Protein AF-A0A5Y3MYH4-F1 (afdb_monomer)

pLDDT: mean 71.17, std 8.16, range [53.06, 83.19]

Mean predicted aligned error: 14.01 Å

Structure (mmCIF, N/CA/C/O backbone):
data_AF-A0A5Y3MYH4-F1
#
_entry.id   AF-A0A5Y3MYH4-F1
#
loop_
_atom_site.group_PDB
_atom_site.id
_atom_site.type_symbol
_atom_site.label_atom_id
_atom_site.label_alt_id
_atom_site.label_comp_id
_atom_site.label_asym_id
_atom_site.label_entity_id
_atom_site.label_seq_id
_atom_site.pdbx_PDB_ins_code
_atom_site.Cartn_x
_atom_site.Cartn_y
_atom_site.Cartn_z
_atom_site.occupancy
_atom_site.B_iso_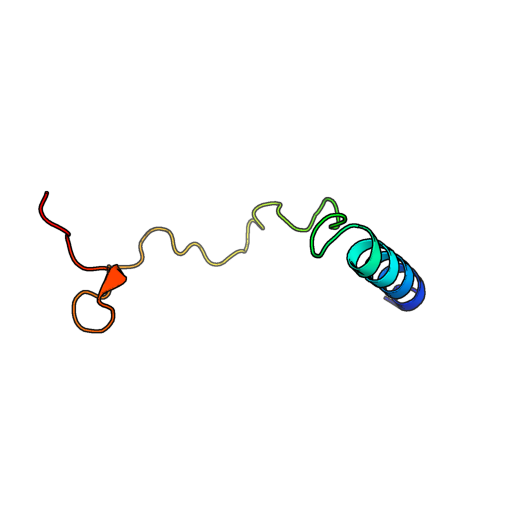or_equiv
_atom_site.auth_seq_id
_atom_site.auth_comp_id
_atom_site.auth_asym_id
_atom_site.auth_atom_id
_atom_site.pdbx_PDB_model_num
ATOM 1 N N . ARG A 1 1 ? 6.285 13.877 -16.853 1.00 53.06 1 ARG A N 1
ATOM 2 C CA . ARG A 1 1 ? 7.746 14.039 -17.063 1.00 53.06 1 ARG A CA 1
ATOM 3 C C . ARG A 1 1 ? 8.143 13.122 -18.212 1.00 53.06 1 ARG A C 1
ATOM 5 O O . ARG A 1 1 ? 7.939 11.923 -18.083 1.00 53.06 1 ARG A O 1
ATOM 12 N N . ALA A 1 2 ? 8.608 13.658 -19.340 1.00 53.72 2 ALA A N 1
ATOM 13 C CA . ALA A 1 2 ? 9.095 12.830 -20.444 1.00 53.72 2 ALA A CA 1
ATOM 14 C C . ALA A 1 2 ? 10.400 12.134 -20.012 1.00 53.72 2 ALA A C 1
ATOM 16 O O . ALA A 1 2 ? 11.285 12.798 -19.482 1.00 53.72 2 ALA A O 1
ATOM 17 N N . GLY A 1 3 ? 10.479 10.806 -20.158 1.00 64.38 3 GLY A N 1
ATOM 18 C CA . GLY A 1 3 ? 11.646 9.994 -19.768 1.00 64.38 3 GLY A CA 1
ATOM 19 C C . GLY A 1 3 ? 11.414 8.968 -18.649 1.00 64.38 3 GLY A C 1
ATOM 20 O O . 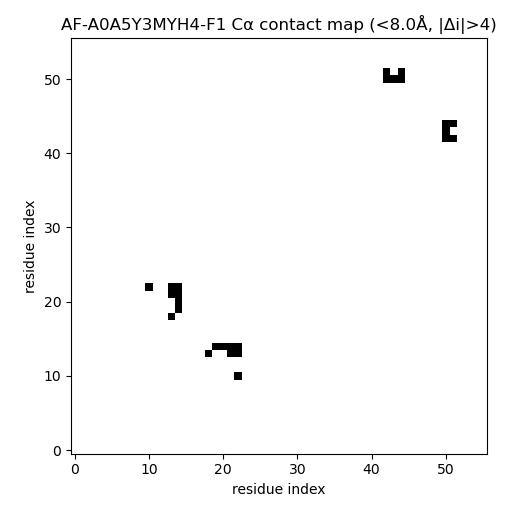GLY A 1 3 ? 12.301 8.166 -18.382 1.00 64.38 3 GLY A O 1
ATOM 21 N N . SER A 1 4 ? 10.232 8.927 -18.019 1.00 66.38 4 SER A N 1
ATOM 22 C CA . SER A 1 4 ? 9.941 7.961 -16.942 1.00 66.38 4 SER A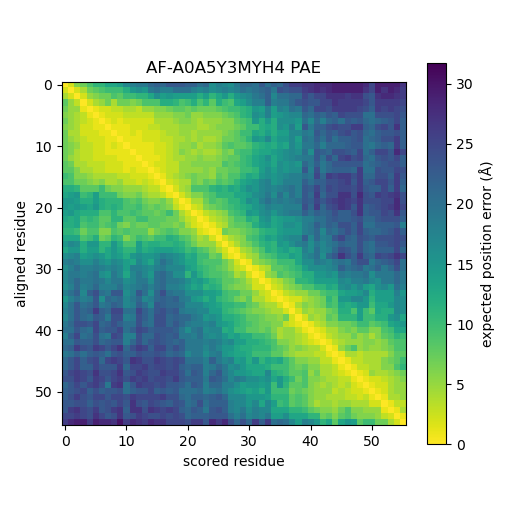 CA 1
ATOM 23 C C . SER A 1 4 ? 9.606 6.546 -17.427 1.00 66.38 4 SER A C 1
ATOM 25 O O . SER A 1 4 ? 9.628 5.622 -16.625 1.00 66.38 4 SER A O 1
ATOM 27 N N . ALA A 1 5 ? 9.305 6.356 -18.716 1.00 75.81 5 ALA A N 1
ATOM 28 C CA . ALA A 1 5 ? 8.848 5.070 -19.252 1.00 75.81 5 ALA A CA 1
ATOM 29 C C . ALA A 1 5 ? 9.903 3.956 -19.120 1.00 75.81 5 ALA A C 1
ATOM 31 O O . ALA A 1 5 ? 9.601 2.893 -18.594 1.00 75.81 5 ALA A O 1
ATOM 32 N N . LYS A 1 6 ? 11.158 4.236 -19.501 1.00 79.69 6 LYS A N 1
ATOM 33 C CA . LYS A 1 6 ? 12.262 3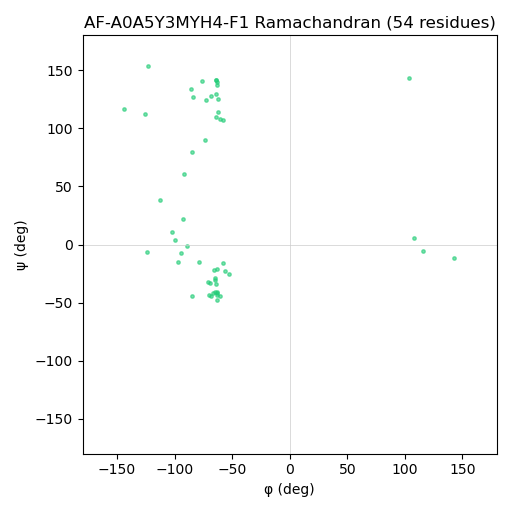.261 -19.410 1.00 79.69 6 LYS A CA 1
ATOM 34 C C . LYS A 1 6 ? 12.587 2.862 -17.969 1.00 79.69 6 LYS A C 1
ATOM 36 O O . LYS A 1 6 ? 12.971 1.733 -17.707 1.00 79.69 6 LYS A O 1
ATOM 41 N N . LEU A 1 7 ? 12.437 3.794 -17.028 1.00 79.62 7 LEU A N 1
ATOM 42 C CA . LEU A 1 7 ? 12.652 3.524 -15.607 1.00 79.62 7 LEU A CA 1
ATOM 43 C C . LEU A 1 7 ? 11.555 2.614 -15.043 1.00 79.62 7 LEU A C 1
ATOM 45 O O . LEU A 1 7 ? 11.865 1.684 -14.307 1.00 79.62 7 LEU A O 1
ATOM 49 N N . MET A 1 8 ? 10.294 2.877 -15.402 1.00 78.62 8 MET A N 1
ATOM 50 C CA . MET A 1 8 ? 9.162 2.043 -14.990 1.00 78.62 8 MET A CA 1
ATOM 51 C C . MET A 1 8 ? 9.279 0.626 -15.553 1.00 78.62 8 MET A C 1
ATOM 53 O O . MET A 1 8 ? 9.081 -0.326 -14.814 1.00 78.62 8 MET A O 1
ATOM 57 N N . GLU A 1 9 ? 9.703 0.480 -16.809 1.00 83.19 9 GLU A N 1
ATOM 58 C CA . GLU A 1 9 ? 9.918 -0.827 -17.442 1.00 83.19 9 GLU A CA 1
ATOM 59 C C . GLU A 1 9 ? 10.973 -1.673 -16.708 1.00 83.19 9 GLU A C 1
ATOM 61 O O . GLU A 1 9 ? 10.756 -2.853 -16.434 1.00 83.19 9 GLU A O 1
ATOM 66 N N . VAL A 1 10 ? 12.098 -1.064 -16.318 1.00 83.06 10 VAL A N 1
ATOM 67 C CA . VAL A 1 10 ? 13.134 -1.743 -15.521 1.00 83.06 10 VAL A CA 1
ATOM 68 C C . VAL A 1 10 ? 12.609 -2.115 -14.132 1.00 83.06 10 VAL A C 1
ATOM 70 O O . VAL A 1 10 ? 12.889 -3.211 -13.645 1.00 83.06 10 VAL A O 1
ATOM 73 N N . LEU A 1 11 ? 11.837 -1.225 -13.503 1.00 78.06 11 LEU A N 1
ATOM 74 C CA . LEU A 1 11 ? 11.229 -1.464 -12.194 1.00 78.06 11 LEU A CA 1
ATOM 75 C C . LEU A 1 11 ? 10.240 -2.639 -12.243 1.00 78.06 11 LEU A C 1
ATOM 77 O O . LEU A 1 11 ? 10.260 -3.499 -11.363 1.00 78.06 11 LEU A O 1
ATOM 81 N N . ASP A 1 12 ? 9.408 -2.696 -13.281 1.00 79.94 12 ASP A N 1
ATOM 82 C CA . ASP A 1 12 ? 8.425 -3.758 -13.493 1.00 79.94 12 ASP A CA 1
ATOM 83 C C . ASP A 1 12 ? 9.111 -5.101 -13.766 1.00 79.94 12 ASP A C 1
ATOM 85 O O . ASP A 1 12 ? 8.723 -6.116 -13.189 1.00 79.94 12 ASP A O 1
ATOM 89 N N . HIS A 1 13 ? 10.179 -5.112 -14.569 1.00 82.25 13 HIS A N 1
ATOM 90 C CA . HIS A 1 13 ? 10.968 -6.318 -14.823 1.00 82.25 13 HIS A CA 1
ATOM 91 C C . HIS A 1 13 ? 11.634 -6.855 -13.546 1.00 82.25 13 HIS A C 1
ATOM 93 O O . HIS A 1 13 ? 11.640 -8.063 -13.302 1.00 82.25 13 HIS A O 1
ATOM 99 N N . LEU A 1 14 ? 12.172 -5.967 -12.706 1.00 78.19 14 LEU A N 1
ATOM 100 C CA . LEU A 1 14 ? 12.788 -6.359 -11.438 1.00 78.19 14 LEU A CA 1
ATOM 101 C C . LEU A 1 14 ? 11.741 -6.888 -10.444 1.00 78.19 14 LEU A C 1
ATOM 103 O O . LEU A 1 14 ? 11.927 -7.949 -9.855 1.00 78.19 14 LEU A O 1
ATOM 107 N N . ASN A 1 15 ? 10.594 -6.213 -10.331 1.00 77.12 15 ASN A N 1
ATOM 108 C CA . ASN A 1 15 ? 9.472 -6.660 -9.501 1.00 77.12 15 ASN A CA 1
ATOM 109 C C . ASN A 1 15 ? 8.845 -7.979 -9.995 1.00 77.12 15 ASN A C 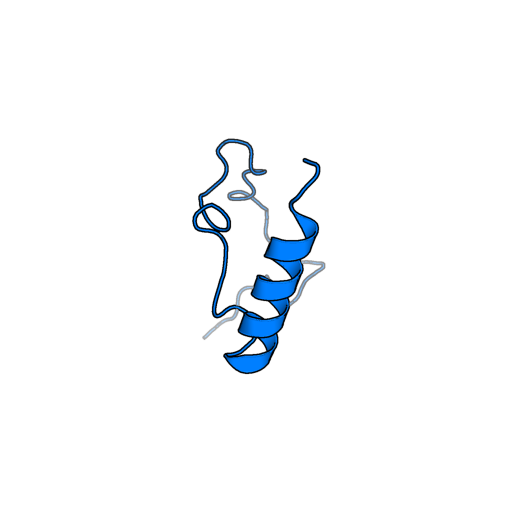1
ATOM 111 O O . ASN A 1 15 ? 8.337 -8.757 -9.191 1.00 77.12 15 ASN A O 1
ATOM 115 N N . ALA A 1 16 ? 8.871 -8.262 -11.299 1.00 77.69 16 ALA A N 1
ATOM 116 C CA . ALA A 1 16 ? 8.410 -9.540 -11.843 1.00 77.69 16 ALA A CA 1
ATOM 117 C C . ALA A 1 16 ? 9.361 -10.700 -11.503 1.00 77.69 16 ALA A C 1
ATOM 119 O O . ALA A 1 16 ? 8.907 -11.829 -11.320 1.00 77.69 16 ALA A O 1
ATOM 120 N N . LYS A 1 17 ? 10.666 -10.423 -11.405 1.00 76.50 17 LYS A N 1
ATOM 121 C CA . LYS A 1 17 ? 11.706 -11.423 -11.140 1.00 76.50 17 LYS A CA 1
ATOM 122 C C . LYS A 1 17 ? 11.895 -11.711 -9.649 1.00 76.50 17 LYS A C 1
ATOM 124 O O . LYS A 1 17 ? 11.982 -12.875 -9.271 1.00 76.50 17 LYS A O 1
ATOM 129 N N . ASP A 1 18 ? 11.937 -10.669 -8.822 1.00 70.56 18 ASP A N 1
ATOM 130 C CA . ASP A 1 18 ? 12.280 -10.770 -7.396 1.00 70.56 18 ASP A CA 1
ATOM 131 C C . ASP A 1 18 ? 11.047 -10.765 -6.473 1.00 70.56 18 ASP A C 1
ATOM 133 O O . ASP A 1 18 ? 11.178 -10.776 -5.249 1.00 70.56 18 ASP A O 1
ATOM 137 N N . GLY A 1 19 ? 9.840 -10.750 -7.047 1.00 64.06 19 GLY A N 1
ATOM 138 C CA . GLY A 1 19 ? 8.572 -10.720 -6.321 1.00 64.06 19 GLY A CA 1
ATOM 139 C C . GLY A 1 19 ? 7.903 -9.342 -6.317 1.00 64.06 19 GLY A C 1
ATOM 140 O O . GLY A 1 19 ? 8.539 -8.289 -6.244 1.00 64.06 19 G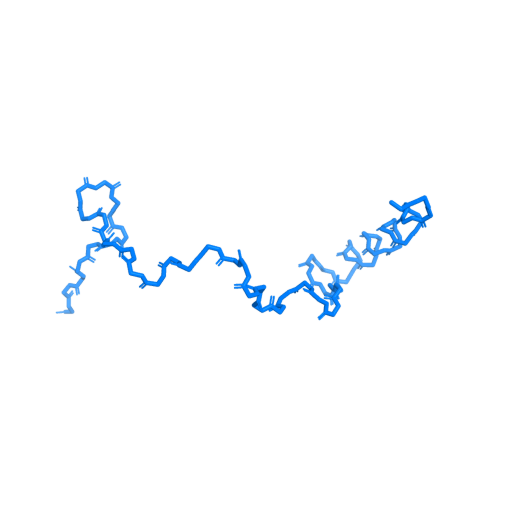LY A O 1
ATOM 141 N N . LYS A 1 20 ? 6.568 -9.344 -6.408 1.00 59.22 20 LYS A N 1
ATOM 142 C CA . LYS A 1 20 ? 5.762 -8.120 -6.492 1.00 59.22 20 LYS A CA 1
ATOM 143 C C . LYS A 1 20 ? 5.908 -7.302 -5.204 1.00 59.22 20 LYS A C 1
ATOM 145 O O . LYS A 1 20 ? 5.358 -7.680 -4.174 1.00 59.22 20 LYS A O 1
ATOM 150 N N . GLY A 1 21 ? 6.591 -6.160 -5.291 1.00 62.50 21 GLY A N 1
ATOM 151 C CA . GLY A 1 21 ? 6.795 -5.237 -4.168 1.00 62.50 21 GLY A CA 1
ATOM 152 C C . GLY A 1 21 ? 8.219 -5.214 -3.608 1.00 62.50 21 GLY A C 1
ATOM 153 O O . GLY A 1 21 ? 8.448 -4.521 -2.620 1.00 62.50 21 GLY A O 1
ATOM 154 N N . THR A 1 22 ? 9.165 -5.923 -4.231 1.00 63.12 22 THR A N 1
ATOM 155 C CA . THR A 1 22 ? 10.573 -5.949 -3.806 1.00 63.12 22 THR A CA 1
ATOM 156 C C . THR A 1 22 ? 11.287 -4.617 -4.054 1.00 63.12 22 THR A C 1
ATOM 158 O O . THR A 1 22 ? 12.127 -4.219 -3.248 1.00 63.12 22 THR A O 1
ATOM 161 N N . LEU A 1 23 ? 10.926 -3.881 -5.114 1.00 65.06 23 LEU A N 1
ATOM 162 C CA . LEU A 1 23 ? 11.492 -2.565 -5.412 1.00 65.06 23 LEU A CA 1
ATOM 163 C C . LEU A 1 23 ? 10.393 -1.505 -5.575 1.00 65.06 23 LEU A C 1
ATOM 165 O O . LEU A 1 23 ? 9.615 -1.512 -6.531 1.00 65.06 23 LEU A O 1
ATOM 169 N N . TYR A 1 24 ? 10.353 -0.562 -4.636 1.00 66.31 24 TYR A N 1
ATOM 170 C CA . TYR A 1 24 ? 9.463 0.597 -4.643 1.00 66.31 24 TYR A CA 1
ATOM 171 C C . TYR A 1 24 ? 10.282 1.888 -4.556 1.00 66.31 24 TYR A C 1
ATOM 173 O O . TYR A 1 24 ? 11.401 1.909 -4.041 1.00 66.31 24 TYR A O 1
ATOM 181 N N . PHE A 1 25 ? 9.741 2.988 -5.081 1.00 69.69 25 PHE A N 1
ATOM 182 C CA . PHE A 1 25 ? 10.415 4.282 -4.979 1.00 69.69 25 PHE A CA 1
ATOM 183 C C . PHE A 1 25 ? 10.527 4.704 -3.513 1.00 69.69 25 PHE A C 1
ATOM 185 O O . PHE A 1 25 ? 9.566 4.576 -2.764 1.00 69.69 25 PHE A O 1
ATOM 192 N N . ALA A 1 26 ? 11.651 5.306 -3.114 1.00 63.50 26 ALA A N 1
ATOM 193 C CA . ALA A 1 26 ? 11.870 5.762 -1.735 1.00 63.50 26 ALA A CA 1
ATOM 194 C C . ALA A 1 26 ? 10.809 6.770 -1.221 1.00 63.50 26 ALA A C 1
ATOM 196 O O . ALA A 1 26 ? 10.694 6.978 -0.020 1.00 63.50 26 ALA A O 1
ATOM 197 N N . GLY A 1 27 ? 10.014 7.382 -2.113 1.00 62.25 27 GLY A N 1
ATOM 198 C CA . GLY A 1 27 ? 8.858 8.228 -1.772 1.00 62.25 27 GLY A CA 1
ATOM 199 C C . GLY A 1 27 ? 7.496 7.517 -1.757 1.00 62.25 27 GLY A C 1
ATOM 200 O O . GLY A 1 27 ? 6.500 8.111 -1.347 1.00 62.25 27 GLY A O 1
ATOM 201 N N . GLN A 1 28 ? 7.427 6.260 -2.195 1.00 60.47 28 GLN A N 1
ATOM 202 C CA . GLN A 1 28 ? 6.220 5.437 -2.218 1.00 60.47 28 GLN A CA 1
ATOM 203 C C . GLN A 1 28 ? 6.049 4.776 -0.843 1.00 60.47 28 GLN A C 1
ATOM 205 O O . GLN A 1 28 ? 6.430 3.633 -0.631 1.00 60.47 28 GLN A O 1
ATOM 210 N N . GLY A 1 29 ? 5.532 5.540 0.117 1.00 59.19 29 GLY A N 1
ATOM 211 C CA . GLY A 1 29 ? 5.366 5.089 1.504 1.00 59.19 29 GLY A CA 1
ATOM 212 C C . GLY A 1 29 ? 5.630 6.176 2.539 1.00 59.19 29 GLY A C 1
ATOM 213 O O . GLY A 1 29 ? 5.270 6.007 3.700 1.00 59.19 29 GLY A O 1
ATOM 214 N N . MET A 1 30 ? 6.194 7.319 2.131 1.00 61.16 30 MET A N 1
ATO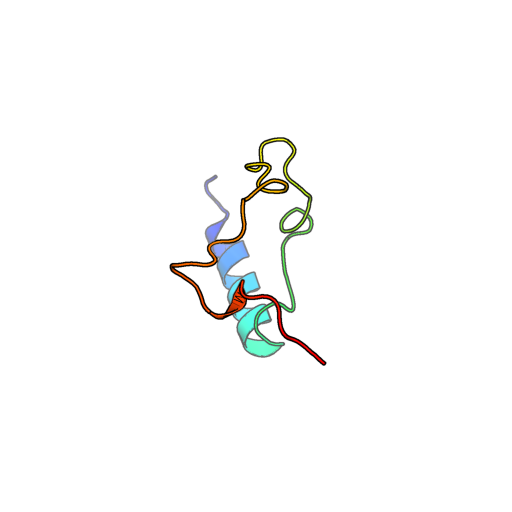M 215 C CA . MET A 1 30 ? 6.191 8.489 3.000 1.00 61.16 30 MET A CA 1
ATOM 216 C C . MET A 1 30 ? 4.737 8.927 3.207 1.00 61.16 30 MET A C 1
ATOM 218 O O . MET A 1 30 ? 4.019 9.078 2.209 1.00 61.16 30 MET A O 1
ATOM 222 N N . PRO A 1 31 ? 4.285 9.130 4.458 1.00 58.53 31 PRO A N 1
ATOM 223 C CA . PRO A 1 31 ? 2.977 9.710 4.706 1.00 58.53 31 PRO A CA 1
ATOM 224 C C . PRO A 1 31 ? 2.948 11.075 4.020 1.00 58.53 31 PRO A C 1
ATOM 226 O O . PRO A 1 31 ? 3.626 12.015 4.430 1.00 5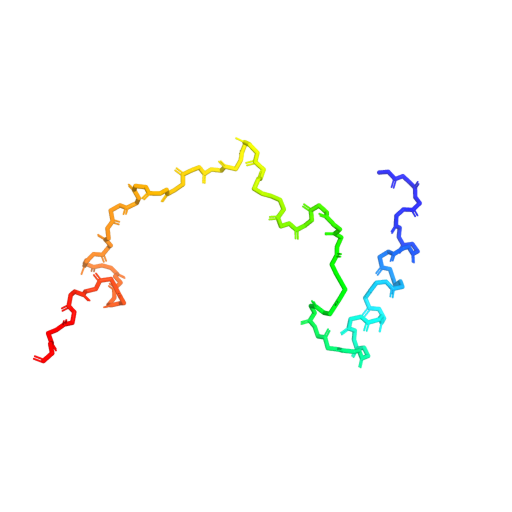8.53 31 PRO A O 1
ATOM 229 N N . GLN A 1 32 ? 2.216 11.167 2.910 1.00 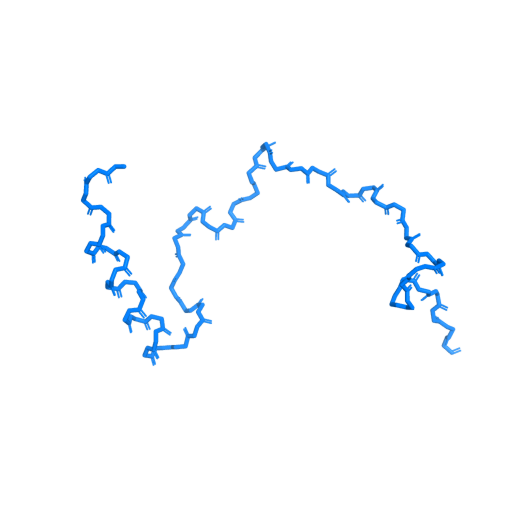62.84 32 GLN A N 1
ATOM 230 C CA . GLN A 1 32 ? 2.026 12.437 2.227 1.00 62.84 32 GLN A CA 1
ATOM 231 C C . GLN A 1 32 ? 1.291 13.352 3.205 1.00 62.84 32 GLN A C 1
ATOM 233 O O . GLN A 1 32 ? 0.222 12.991 3.693 1.00 62.84 32 GLN A O 1
ATOM 238 N N . GLN A 1 33 ? 1.839 14.535 3.491 1.00 62.53 33 GLN A N 1
ATOM 239 C CA . GLN A 1 33 ? 1.213 15.494 4.415 1.00 62.53 33 GLN A CA 1
ATOM 240 C C . GLN A 1 33 ? -0.222 15.880 3.998 1.00 62.53 33 GLN A C 1
ATOM 242 O O . GLN A 1 33 ? -1.019 16.315 4.819 1.00 62.53 33 GLN A O 1
ATOM 247 N N . TRP A 1 34 ? -0.541 15.722 2.710 1.00 67.62 34 TRP A N 1
ATOM 248 C CA . TRP A 1 34 ? -1.838 15.991 2.088 1.00 67.62 34 TRP A CA 1
ATOM 249 C C . TRP A 1 34 ? -2.657 14.712 1.831 1.00 67.62 34 TRP A C 1
ATOM 251 O O . TRP A 1 34 ? -3.673 14.755 1.139 1.00 67.62 34 TRP A O 1
ATOM 261 N N . ALA A 1 35 ? -2.240 13.562 2.370 1.00 68.25 35 ALA A N 1
ATOM 262 C CA . ALA A 1 35 ? -3.061 12.359 2.353 1.00 68.25 35 ALA A CA 1
ATOM 263 C C . ALA A 1 35 ? -4.331 12.581 3.183 1.00 68.25 35 ALA A C 1
ATOM 265 O O . ALA A 1 35 ? -4.309 13.189 4.253 1.00 68.25 35 ALA A O 1
ATOM 266 N N . MET A 1 36 ? -5.451 12.048 2.698 1.00 65.94 36 MET A N 1
ATOM 267 C CA . MET A 1 36 ? -6.720 12.096 3.416 1.00 65.94 36 MET A CA 1
ATOM 268 C C . MET A 1 36 ? -6.583 11.382 4.770 1.00 65.94 36 MET A C 1
ATOM 270 O O . MET A 1 36 ? -6.482 10.152 4.830 1.00 65.94 36 MET A O 1
ATOM 274 N N . LYS A 1 37 ? -6.579 12.162 5.857 1.00 65.94 37 LYS A N 1
ATOM 275 C CA . LYS A 1 37 ? -6.435 11.683 7.234 1.00 65.94 37 LYS A CA 1
ATOM 276 C C . LYS A 1 37 ? -7.724 10.993 7.683 1.00 65.94 37 LYS A C 1
ATOM 278 O O . LYS A 1 37 ? -8.639 11.622 8.201 1.00 65.94 37 LYS A O 1
ATOM 283 N N . ARG A 1 38 ? -7.808 9.683 7.445 1.00 72.88 38 ARG A N 1
ATOM 284 C CA . ARG A 1 38 ? -8.981 8.845 7.760 1.00 72.88 38 ARG A CA 1
ATOM 285 C C . ARG A 1 38 ? -8.923 8.169 9.139 1.00 72.88 38 ARG A C 1
ATOM 287 O O . ARG A 1 38 ? -9.582 7.160 9.348 1.00 72.88 38 ARG A O 1
ATOM 294 N N . GLU A 1 39 ? -8.126 8.705 10.062 1.00 70.06 39 GLU A N 1
ATOM 295 C CA . GLU A 1 39 ? -7.873 8.119 11.394 1.00 70.06 39 GLU A CA 1
ATOM 296 C C . GLU A 1 39 ? -9.129 8.030 12.278 1.00 70.06 39 GLU A C 1
ATOM 298 O O . GLU A 1 39 ? -9.170 7.222 13.196 1.00 70.06 39 GLU A O 1
ATOM 303 N N . MET A 1 40 ? -10.160 8.827 11.983 1.00 71.44 40 MET A N 1
ATOM 304 C CA . MET A 1 40 ? -11.424 8.885 12.729 1.00 71.44 40 MET A CA 1
ATOM 305 C C . MET A 1 40 ? -12.605 8.361 11.899 1.00 71.44 40 MET A C 1
ATOM 307 O O . MET A 1 40 ? -13.695 8.935 11.918 1.00 71.44 40 MET A O 1
ATOM 311 N N . LEU A 1 41 ? -12.403 7.305 11.105 1.00 75.12 41 LEU A N 1
ATOM 312 C CA . LEU A 1 41 ? -13.526 6.659 10.428 1.00 75.12 41 LEU A CA 1
ATOM 313 C C . LEU A 1 41 ? -14.351 5.876 11.458 1.00 75.12 41 LEU A C 1
ATOM 315 O O . LEU A 1 41 ? -13.814 5.018 12.158 1.00 75.12 41 LEU A O 1
ATOM 319 N N . SER A 1 42 ? -15.652 6.161 11.545 1.00 77.81 42 SER A N 1
ATOM 320 C CA . SER A 1 42 ? -16.546 5.345 12.369 1.00 77.81 42 SER A CA 1
ATOM 321 C C . SER A 1 42 ? -16.604 3.915 11.812 1.00 77.81 42 SER A C 1
ATOM 323 O O . SER A 1 42 ? -16.671 3.739 10.588 1.00 77.81 42 SER A O 1
ATOM 325 N N . PRO A 1 43 ? -16.564 2.885 12.673 1.00 75.94 43 PRO A N 1
ATOM 326 C CA . PRO A 1 43 ? -16.700 1.510 12.216 1.00 75.94 43 PRO A CA 1
ATOM 327 C C . PRO A 1 43 ? -18.076 1.293 11.589 1.00 75.94 43 PRO A C 1
ATOM 329 O O . PRO A 1 43 ? -19.095 1.798 12.072 1.00 75.94 43 PRO A O 1
ATOM 332 N N . ARG A 1 44 ? -18.126 0.538 10.493 1.00 79.75 44 ARG A N 1
ATOM 333 C CA . ARG A 1 44 ? -19.348 0.349 9.712 1.00 79.75 44 ARG A CA 1
ATOM 334 C C . ARG A 1 44 ? -20.107 -0.886 10.180 1.00 79.75 44 ARG A C 1
ATOM 336 O O . ARG A 1 44 ? -20.371 -1.791 9.390 1.00 79.75 44 ARG A O 1
ATOM 343 N N . TYR A 1 45 ? -20.520 -0.878 11.444 1.00 76.69 45 TYR A N 1
ATOM 344 C CA . TYR A 1 45 ? -21.135 -2.023 12.129 1.00 76.69 45 TYR A CA 1
ATOM 345 C C . TYR A 1 45 ? -22.335 -2.654 11.397 1.00 76.69 45 TYR A C 1
ATOM 347 O O . TYR A 1 45 ? -22.620 -3.829 11.583 1.00 76.69 45 TYR A O 1
ATOM 355 N N . THR A 1 46 ? -23.044 -1.898 10.556 1.00 77.31 46 THR A N 1
ATOM 356 C CA . THR A 1 46 ? -24.225 -2.380 9.819 1.00 77.31 46 THR A CA 1
ATOM 357 C C . THR A 1 46 ? -23.938 -2.828 8.389 1.00 77.31 46 THR A C 1
ATOM 359 O O . THR A 1 46 ? -24.786 -3.465 7.774 1.00 77.31 46 THR A O 1
ATOM 362 N N . THR A 1 47 ? -22.777 -2.479 7.827 1.00 80.19 47 THR A N 1
ATOM 363 C CA . THR A 1 47 ? -22.465 -2.738 6.406 1.00 80.19 47 THR A CA 1
ATOM 364 C C . THR A 1 47 ? -21.194 -3.551 6.198 1.00 80.19 47 THR A C 1
ATOM 366 O O . THR A 1 47 ? -20.917 -3.951 5.069 1.00 80.19 47 THR A O 1
ATOM 369 N N . ARG A 1 48 ? -20.429 -3.834 7.260 1.00 78.00 48 ARG A N 1
ATOM 370 C CA . ARG A 1 48 ? -19.206 -4.630 7.189 1.00 78.00 48 ARG A CA 1
ATOM 371 C C . ARG A 1 48 ? -19.049 -5.500 8.435 1.00 78.00 48 ARG A C 1
ATOM 373 O O . ARG A 1 48 ? -18.875 -4.990 9.535 1.00 78.00 48 ARG A O 1
ATOM 380 N N . TYR A 1 49 ? -19.069 -6.819 8.243 1.00 77.25 49 TYR A N 1
ATOM 381 C CA . TYR A 1 49 ? -18.929 -7.795 9.332 1.00 77.25 49 TYR A CA 1
ATOM 382 C C . TYR A 1 49 ? -17.556 -7.744 10.023 1.00 77.25 49 TYR A C 1
ATOM 384 O O . TYR A 1 49 ? -17.465 -8.031 11.210 1.00 77.25 49 TYR A O 1
ATOM 392 N N . GLU A 1 50 ? -16.499 -7.346 9.307 1.00 80.75 50 GLU A N 1
ATOM 393 C CA . GLU A 1 50 ? -15.131 -7.207 9.844 1.00 80.75 50 GLU A CA 1
ATOM 394 C C . GLU A 1 50 ? -15.000 -6.101 10.902 1.00 80.75 50 GLU A C 1
ATOM 396 O O . GLU A 1 50 ? -14.081 -6.136 11.713 1.00 80.75 50 GLU A O 1
ATOM 401 N N . ASP A 1 51 ? -15.922 -5.136 10.900 1.00 77.00 51 ASP A N 1
ATOM 402 C CA . ASP A 1 51 ? -15.927 -4.014 11.840 1.00 77.00 51 ASP A CA 1
ATOM 403 C C . ASP A 1 51 ? -16.714 -4.349 13.127 1.00 77.00 51 ASP A C 1
ATOM 405 O O . ASP A 1 51 ? -16.819 -3.511 14.022 1.00 77.00 51 ASP A O 1
ATOM 409 N N . LEU A 1 52 ? -17.302 -5.549 13.234 1.00 81.31 52 LEU A N 1
ATOM 410 C CA . LEU A 1 52 ? -18.042 -5.991 14.418 1.00 81.31 52 LEU A CA 1
ATOM 411 C C . LEU A 1 52 ? -17.090 -6.392 15.552 1.00 81.31 52 LEU A C 1
ATOM 413 O O . LEU A 1 52 ? -16.080 -7.061 15.342 1.00 81.31 52 LEU A O 1
ATOM 417 N N . LEU A 1 53 ? -17.461 -6.033 16.782 1.00 78.06 53 LEU A N 1
ATOM 418 C CA . LEU A 1 53 ? -16.764 -6.470 17.990 1.00 78.06 53 LEU A CA 1
ATOM 419 C C . LEU A 1 53 ? -16.842 -7.999 18.114 1.00 78.06 53 LEU A C 1
ATOM 421 O O . LEU A 1 53 ? -17.920 -8.558 18.312 1.00 78.06 53 LEU A O 1
ATOM 425 N N . GLN A 1 54 ? -15.696 -8.672 18.012 1.00 77.25 54 GLN A N 1
ATOM 426 C CA . GLN A 1 54 ? -15.586 -10.103 18.287 1.00 77.25 54 GLN A CA 1
ATOM 427 C C . GLN A 1 54 ? -15.397 -10.325 19.791 1.00 77.25 54 GLN A C 1
ATOM 429 O O . GLN A 1 54 ? -14.512 -9.735 20.413 1.00 77.25 54 GLN A O 1
ATOM 434 N N . VAL A 1 55 ? -16.242 -11.173 20.373 1.00 73.12 55 VAL A N 1
ATOM 435 C CA . VAL A 1 55 ? -16.140 -11.611 21.771 1.00 73.12 55 VAL A CA 1
ATOM 436 C C . VAL A 1 55 ? -15.179 -12.805 21.828 1.00 73.12 55 VAL A C 1
ATOM 438 O O . VAL A 1 55 ? -15.266 -13.688 20.975 1.00 73.12 55 VAL A O 1
ATOM 441 N N . LYS A 1 56 ? -14.245 -12.803 22.787 1.00 59.62 56 LYS A N 1
ATOM 442 C CA . LYS A 1 56 ? -13.347 -13.937 23.069 1.00 59.62 56 LYS A CA 1
ATOM 443 C C . LYS A 1 56 ? -14.055 -15.036 23.847 1.00 59.62 56 LYS A C 1
ATOM 445 O O . LYS A 1 56 ? -14.855 -14.680 24.739 1.00 59.62 56 LYS A O 1
#

Secondary structure (DSSP, 8-state):
-TT-HHHHHHHHHHHHHH-TTSS--TTTTS--TTS---TTPPP-TTT-GGGS----

Solvent-accessible surface area (backbone atoms only — not comparable to full-atom values): 3913 Å² total; per-residue (Å²): 122,94,77,53,65,69,57,50,53,53,45,50,55,49,18,69,73,71,37,88,75,71,68,71,58,93,70,74,78,57,83,56,92,82,53,84,84,65,88,81,64,79,72,46,63,91,81,36,78,87,52,46,89,80,83,132

InterPro domains:
  IPR025188 Domain of unknown function DUF4113 [PF13438] (6-55)

Radius of gyration: 18.93 Å; Cα contacts (8 Å, |Δi|>4): 13; chains: 1; bounding box: 37×30×44 Å

Organism: NCBI:txid59202

Foldseek 3Di:
DPPCPVVVVVVVVCCVVVHPPPDDDPPPPPPDPPPDPCVPPDQPVPPDPVSDDDDD

Sequence (56 aa):
RAGSAKLMEVLDHLNAKDGKGTLYFAGQGMPQQWAMKREMLSPRYTTRYEDLLQVK